Protein AF-A0A932KNZ4-F1 (afdb_monomer_lite)

Secondary structure (DSSP, 8-state):
--TTSHHHHHHHHHHHHHHHHHHTSTTSSTTTTHHHHHHHHHHHHTT--HHHHHHHHHHHHHHHHHHHHHHHHHHHH--S-----SSS-----

Structure (mmCIF, N/CA/C/O backbone):
data_AF-A0A932KNZ4-F1
#
_entry.id   AF-A0A932KNZ4-F1
#
loop_
_atom_site.group_PDB
_atom_site.id
_atom_site.type_symbol
_atom_site.label_atom_id
_atom_site.label_alt_id
_atom_site.label_comp_id
_atom_site.label_asym_id
_atom_site.label_entity_id
_atom_site.label_seq_id
_atom_site.pdbx_PDB_ins_code
_atom_site.Cartn_x
_atom_site.Cartn_y
_atom_site.Cartn_z
_atom_site.occupancy
_atom_site.B_iso_or_equiv
_atom_site.auth_seq_id
_atom_site.auth_comp_id
_atom_site.auth_asym_id
_atom_site.auth_atom_id
_atom_site.pdbx_PDB_model_num
ATOM 1 N N . VAL A 1 1 ? -15.453 -13.592 10.549 1.00 47.69 1 VAL A N 1
ATOM 2 C CA . VAL A 1 1 ? -14.880 -12.229 10.611 1.00 47.69 1 VAL A CA 1
ATOM 3 C C . VAL A 1 1 ? -14.634 -11.804 9.178 1.00 47.69 1 VAL A C 1
ATOM 5 O O . VAL A 1 1 ? -13.681 -12.258 8.571 1.00 47.69 1 VAL A O 1
ATOM 8 N N . GLY A 1 2 ? -15.625 -11.162 8.558 1.00 47.16 2 GLY A N 1
ATOM 9 C CA . GLY A 1 2 ? -15.693 -11.030 7.101 1.00 47.16 2 GLY A CA 1
ATOM 10 C C . GLY A 1 2 ? -15.842 -9.581 6.668 1.00 47.16 2 GLY A C 1
ATOM 11 O O . GLY A 1 2 ? -16.643 -8.843 7.243 1.00 47.16 2 GLY A O 1
ATOM 12 N N . MET A 1 3 ? -15.137 -9.212 5.597 1.00 55.91 3 MET A N 1
ATOM 13 C CA . MET A 1 3 ? -15.314 -7.985 4.800 1.00 55.91 3 MET A CA 1
ATOM 14 C C . MET A 1 3 ? -16.685 -7.939 4.079 1.00 55.91 3 MET A C 1
ATOM 16 O O . MET A 1 3 ? -16.800 -7.404 2.984 1.00 55.91 3 MET A O 1
ATOM 20 N N . GLY A 1 4 ? -17.733 -8.539 4.654 1.00 51.56 4 GLY A N 1
ATOM 21 C CA . GLY A 1 4 ? -19.051 -8.701 4.034 1.00 51.56 4 GLY A CA 1
ATOM 22 C C . GLY A 1 4 ? -20.043 -7.580 4.348 1.00 51.56 4 GLY A C 1
ATOM 23 O O . GLY A 1 4 ? -21.154 -7.594 3.832 1.00 51.56 4 GLY A O 1
ATOM 24 N N . ALA A 1 5 ? -19.680 -6.610 5.195 1.00 55.62 5 ALA A N 1
ATOM 25 C CA . ALA A 1 5 ? -20.543 -5.464 5.459 1.00 55.62 5 ALA A CA 1
ATOM 26 C C . ALA A 1 5 ? -20.393 -4.432 4.322 1.00 55.62 5 ALA A C 1
ATOM 28 O O . ALA A 1 5 ? -19.268 -4.001 4.055 1.00 55.62 5 ALA A O 1
ATOM 29 N N . PRO A 1 6 ? -21.488 -3.981 3.683 1.00 56.44 6 PRO A N 1
ATOM 30 C CA . PRO A 1 6 ? -21.430 -3.105 2.508 1.00 56.44 6 PRO A CA 1
ATOM 31 C C . PRO A 1 6 ? -20.673 -1.792 2.772 1.00 56.44 6 PRO A C 1
ATOM 33 O O . PRO A 1 6 ? -19.941 -1.317 1.907 1.00 56.44 6 PRO A O 1
ATOM 36 N N . GLY A 1 7 ? -20.752 -1.253 3.996 1.00 60.22 7 GLY A N 1
ATOM 37 C CA . GLY A 1 7 ? -19.979 -0.074 4.403 1.00 60.22 7 GLY A CA 1
ATOM 38 C C . GLY A 1 7 ? -18.467 -0.318 4.504 1.00 60.22 7 GLY A C 1
ATOM 39 O O . GLY A 1 7 ? -17.682 0.558 4.153 1.00 60.22 7 GLY A O 1
ATOM 40 N N . LYS A 1 8 ? -18.037 -1.520 4.913 1.00 66.94 8 LYS A N 1
ATOM 41 C CA . LYS A 1 8 ? -16.610 -1.878 5.033 1.00 66.94 8 LYS A CA 1
ATOM 42 C C . LYS A 1 8 ? -15.955 -2.094 3.668 1.00 66.94 8 LYS A C 1
ATOM 44 O O . LYS A 1 8 ? -14.791 -1.749 3.484 1.00 66.94 8 LYS A O 1
ATOM 49 N N . LEU A 1 9 ? -16.713 -2.610 2.698 1.00 67.75 9 LEU A N 1
ATOM 50 C CA . LEU A 1 9 ? -16.237 -2.786 1.327 1.00 67.75 9 LEU A CA 1
ATOM 51 C C . LEU A 1 9 ? -16.064 -1.437 0.612 1.00 67.75 9 LEU A C 1
ATOM 53 O O . LEU A 1 9 ? -15.057 -1.223 -0.057 1.00 67.75 9 LEU A O 1
ATOM 57 N N . ALA A 1 10 ? -16.997 -0.499 0.808 1.00 71.56 10 ALA A N 1
ATOM 58 C CA . ALA A 1 10 ? -16.881 0.855 0.266 1.00 71.56 10 ALA A CA 1
ATOM 59 C C . ALA A 1 10 ? -15.630 1.583 0.789 1.00 71.56 10 ALA A C 1
ATOM 61 O O . ALA A 1 10 ? -14.903 2.188 0.002 1.00 71.56 10 ALA A O 1
ATOM 62 N N . TYR A 1 11 ? -15.331 1.458 2.088 1.00 68.94 11 TYR A N 1
ATOM 63 C CA . TYR A 1 11 ? -14.091 1.982 2.673 1.00 68.94 11 TYR A CA 1
ATOM 64 C C . TYR A 1 11 ? -12.847 1.396 2.004 1.00 68.94 11 TYR A C 1
ATOM 66 O O . TYR A 1 11 ? -11.936 2.140 1.659 1.00 68.94 11 TYR A O 1
ATOM 74 N N . PHE A 1 12 ? -12.841 0.089 1.735 1.00 71.81 12 PHE A N 1
ATOM 75 C CA . PHE A 1 12 ? -11.736 -0.579 1.048 1.00 71.81 12 PHE A CA 1
ATOM 76 C C . PHE A 1 12 ? -11.457 0.030 -0.335 1.00 71.81 12 PHE A C 1
ATOM 78 O O . PHE A 1 12 ? -10.319 0.381 -0.655 1.00 71.81 12 PHE A O 1
ATOM 85 N N . PHE A 1 13 ? -12.511 0.225 -1.132 1.00 77.50 13 PHE A N 1
ATOM 86 C CA . PHE A 1 13 ? -12.412 0.835 -2.460 1.00 77.50 13 PHE A CA 1
ATOM 87 C C . PHE A 1 13 ? -12.038 2.319 -2.434 1.00 77.50 13 PHE A C 1
ATOM 89 O O . PHE A 1 13 ? -11.527 2.814 -3.432 1.00 77.50 13 PHE A O 1
ATOM 96 N N . LEU A 1 14 ? -12.260 3.022 -1.322 1.00 79.31 14 LEU A N 1
ATOM 97 C CA . LEU A 1 14 ? -11.842 4.414 -1.134 1.00 79.31 14 LEU A CA 1
ATOM 98 C C . LEU A 1 14 ? -10.384 4.511 -0.670 1.00 79.31 14 LEU A C 1
ATOM 100 O O . LEU A 1 14 ? -9.637 5.367 -1.143 1.00 79.31 14 LEU A O 1
ATOM 104 N N . THR A 1 15 ? -9.951 3.604 0.207 1.00 77.88 15 THR A N 1
ATOM 105 C CA . THR A 1 15 ? -8.574 3.547 0.707 1.00 77.88 15 THR A CA 1
ATOM 106 C C . THR A 1 15 ? -7.576 3.255 -0.413 1.00 77.88 15 THR A C 1
ATOM 108 O O . THR A 1 15 ? -6.560 3.938 -0.509 1.00 77.88 15 THR A O 1
ATOM 111 N N . LEU A 1 16 ? -7.860 2.295 -1.299 1.00 79.38 16 LEU A N 1
ATOM 112 C CA . LEU A 1 16 ? -6.931 1.906 -2.370 1.00 79.38 16 LEU A CA 1
ATOM 113 C C . LEU A 1 16 ? -6.495 3.057 -3.307 1.00 79.38 16 LEU A C 1
ATOM 115 O O . LEU A 1 16 ? -5.286 3.236 -3.482 1.00 79.38 16 LEU A O 1
ATOM 119 N N . PRO A 1 17 ? -7.395 3.858 -3.913 1.00 78.62 17 PRO A N 1
ATOM 120 C CA . PRO A 1 17 ? -7.006 4.962 -4.790 1.00 78.62 17 PRO A CA 1
ATOM 121 C C . PRO A 1 17 ? -6.331 6.107 -4.028 1.00 78.62 17 PRO A C 1
ATOM 123 O O . PRO A 1 17 ? -5.365 6.677 -4.536 1.00 78.62 17 PRO A O 1
ATOM 126 N N . VAL A 1 18 ? -6.780 6.411 -2.804 1.00 81.62 18 VAL A N 1
ATOM 127 C CA . VAL A 1 18 ? -6.164 7.451 -1.962 1.00 81.62 18 VAL A CA 1
ATOM 128 C C . VAL A 1 18 ? -4.725 7.075 -1.627 1.00 81.62 18 VAL A C 1
ATOM 130 O O . VAL A 1 18 ? -3.809 7.866 -1.845 1.00 81.62 18 VAL A O 1
ATOM 133 N N . VAL A 1 19 ? -4.497 5.846 -1.167 1.00 77.06 19 VAL A N 1
ATOM 134 C CA . VAL A 1 19 ? -3.149 5.388 -0.827 1.00 77.06 19 VAL A CA 1
ATOM 135 C C . VAL A 1 19 ? -2.282 5.256 -2.080 1.00 77.06 19 VAL A C 1
ATOM 137 O O . VAL A 1 19 ? -1.121 5.653 -2.056 1.00 77.06 19 VAL A O 1
ATOM 140 N N . SER A 1 20 ? -2.846 4.820 -3.210 1.00 73.69 20 SER A N 1
ATOM 141 C CA . SER A 1 20 ? -2.125 4.789 -4.492 1.00 73.69 20 SER A CA 1
ATOM 142 C C . SER A 1 20 ? -1.652 6.177 -4.933 1.00 73.69 20 SER A C 1
ATOM 144 O O . SER A 1 20 ? -0.568 6.302 -5.497 1.00 73.69 20 SER A O 1
ATOM 146 N N . PHE A 1 21 ? -2.435 7.228 -4.677 1.00 80.50 21 PHE A N 1
ATOM 147 C CA . PHE A 1 21 ? -2.022 8.606 -4.944 1.00 80.50 21 PHE A CA 1
ATOM 148 C C . PHE A 1 21 ? -0.869 9.037 -4.029 1.00 80.50 21 PHE A C 1
ATOM 150 O O . PHE A 1 21 ? 0.123 9.585 -4.505 1.00 80.50 21 PHE A O 1
ATOM 157 N N . VAL A 1 22 ? -0.961 8.722 -2.735 1.00 76.19 22 VAL A N 1
ATOM 158 C CA . VAL A 1 22 ? 0.083 9.036 -1.748 1.00 76.19 22 VAL A CA 1
ATOM 159 C C . VAL A 1 22 ? 1.390 8.292 -2.047 1.00 76.19 22 VAL A C 1
ATOM 161 O O . VAL A 1 22 ? 2.454 8.890 -1.951 1.00 76.19 22 VAL A O 1
ATOM 164 N N . ILE A 1 23 ? 1.339 7.028 -2.477 1.00 73.62 23 ILE A N 1
ATOM 165 C CA . ILE A 1 23 ? 2.531 6.240 -2.846 1.00 73.62 23 ILE A CA 1
ATOM 166 C C . ILE A 1 23 ? 3.264 6.833 -4.059 1.00 73.62 23 ILE A C 1
ATOM 168 O O . ILE A 1 23 ? 4.479 6.691 -4.176 1.00 73.62 23 ILE A O 1
ATOM 172 N N . LYS A 1 24 ? 2.548 7.510 -4.966 1.00 75.38 24 LYS A N 1
ATOM 173 C CA . LYS A 1 24 ? 3.168 8.190 -6.113 1.00 75.38 24 LYS A CA 1
ATOM 174 C C . LYS A 1 24 ? 3.865 9.493 -5.742 1.00 75.38 24 LYS A C 1
ATOM 176 O O . LYS A 1 24 ? 4.600 10.025 -6.573 1.00 75.38 24 LYS A O 1
ATOM 181 N N . LEU A 1 25 ? 3.654 10.017 -4.534 1.00 75.69 25 LEU A N 1
ATOM 182 C CA . LEU A 1 25 ? 4.493 11.099 -4.043 1.00 75.69 25 LEU A CA 1
ATOM 183 C C . LEU A 1 25 ? 5.926 10.542 -3.940 1.00 75.69 25 LEU A C 1
ATOM 185 O O . LEU A 1 25 ? 6.122 9.512 -3.292 1.00 75.69 25 LEU A O 1
ATOM 189 N N . PRO A 1 26 ? 6.946 11.188 -4.539 1.00 72.56 26 PRO A N 1
ATOM 190 C CA . PRO A 1 26 ? 8.342 10.737 -4.490 1.00 72.56 26 PRO A CA 1
ATOM 191 C C . PRO A 1 26 ? 8.978 10.990 -3.108 1.00 72.56 26 PRO A C 1
ATOM 193 O O . PRO A 1 26 ? 10.136 11.372 -2.988 1.00 72.56 26 PRO A O 1
ATOM 196 N N . ILE A 1 27 ? 8.187 10.815 -2.053 1.00 78.31 27 ILE A N 1
ATOM 197 C CA . ILE A 1 27 ? 8.551 10.925 -0.643 1.00 78.31 27 ILE A CA 1
ATOM 198 C C . ILE A 1 27 ? 8.992 9.571 -0.071 1.00 78.31 27 ILE A C 1
ATOM 200 O O . ILE A 1 27 ? 9.539 9.526 1.026 1.00 78.31 27 ILE A O 1
ATOM 204 N N . SER A 1 28 ? 8.757 8.471 -0.798 1.00 72.00 28 SER A N 1
ATOM 205 C CA . SER A 1 28 ? 9.156 7.116 -0.412 1.00 72.00 28 SER A CA 1
ATOM 206 C C . SER A 1 28 ? 9.776 6.355 -1.588 1.00 72.00 28 SER A C 1
ATOM 208 O O . SER A 1 28 ? 9.314 6.444 -2.727 1.00 72.00 28 SER A O 1
ATOM 210 N N . ILE A 1 29 ? 10.823 5.574 -1.302 1.00 74.06 29 ILE A N 1
ATOM 211 C CA . ILE A 1 29 ? 11.469 4.677 -2.265 1.00 74.06 29 ILE A CA 1
ATOM 212 C C . ILE A 1 29 ? 10.519 3.508 -2.538 1.00 74.06 29 ILE A C 1
ATOM 214 O O . ILE A 1 29 ? 10.321 2.639 -1.691 1.00 74.06 29 ILE A O 1
ATOM 218 N N . GLY A 1 30 ? 9.901 3.508 -3.721 1.00 71.88 30 GLY A N 1
ATOM 219 C CA . GLY A 1 30 ? 8.987 2.444 -4.146 1.00 71.88 30 GLY A CA 1
ATOM 220 C C . GLY A 1 30 ? 7.705 2.332 -3.312 1.00 71.88 30 GLY A C 1
ATOM 221 O O . GLY A 1 30 ? 7.026 1.314 -3.398 1.00 71.88 30 GLY A O 1
ATOM 222 N N . GLY A 1 31 ? 7.372 3.342 -2.501 1.00 72.62 31 GLY A N 1
ATOM 223 C CA . GLY A 1 31 ? 6.190 3.320 -1.636 1.00 72.62 31 GLY A CA 1
ATOM 224 C C . GLY A 1 31 ? 6.353 2.562 -0.318 1.00 72.62 31 GLY A C 1
ATOM 225 O O . GLY A 1 31 ? 5.379 2.463 0.430 1.00 72.62 31 GLY A O 1
ATOM 226 N N . LEU A 1 32 ? 7.551 2.055 -0.002 1.00 77.19 32 LEU A N 1
ATOM 227 C CA . LEU A 1 32 ? 7.823 1.341 1.248 1.00 77.19 32 LEU A CA 1
ATOM 228 C C . LEU A 1 32 ? 7.581 2.238 2.473 1.00 77.19 32 LEU A C 1
ATOM 230 O O . LEU A 1 32 ? 7.920 3.429 2.477 1.00 77.19 32 LEU A O 1
ATOM 234 N N . GLY A 1 33 ? 6.957 1.678 3.510 1.00 80.00 33 GLY A N 1
ATOM 235 C CA . GLY A 1 33 ? 6.577 2.392 4.731 1.00 80.00 33 GLY A CA 1
ATOM 236 C C . GLY A 1 33 ? 5.349 3.295 4.570 1.00 80.00 33 GLY A C 1
ATOM 237 O O . GLY A 1 33 ? 4.352 3.090 5.255 1.00 80.00 33 GLY A O 1
ATOM 238 N N . ILE A 1 34 ? 5.377 4.273 3.658 1.00 81.50 34 ILE A N 1
ATOM 239 C CA . ILE A 1 34 ? 4.264 5.231 3.483 1.00 81.50 34 ILE A CA 1
ATOM 240 C C . ILE A 1 34 ? 3.032 4.564 2.865 1.00 81.50 34 ILE A C 1
ATOM 242 O O . ILE A 1 34 ? 1.912 4.825 3.302 1.00 81.50 34 ILE A O 1
ATOM 246 N N . GLY A 1 35 ? 3.218 3.681 1.883 1.00 83.38 35 GLY A N 1
ATOM 247 C CA . GLY A 1 35 ? 2.114 2.929 1.291 1.00 83.38 35 GLY A CA 1
ATOM 248 C C . GLY A 1 35 ? 1.477 1.957 2.273 1.00 83.38 35 GLY A C 1
ATOM 249 O O . GLY A 1 35 ? 0.258 1.905 2.403 1.00 83.38 35 GLY A O 1
ATOM 250 N N . GLU A 1 36 ? 2.309 1.239 3.020 1.00 86.62 36 GLU A N 1
ATOM 251 C CA . GLU A 1 36 ? 1.869 0.266 4.023 1.00 86.62 36 GLU A CA 1
ATOM 252 C C . GLU A 1 36 ? 1.171 0.953 5.191 1.00 86.62 36 GLU A C 1
ATOM 254 O O . GLU A 1 36 ? 0.049 0.593 5.540 1.00 86.62 36 GLU A O 1
ATOM 259 N N . GLY A 1 37 ? 1.784 2.003 5.741 1.00 85.44 37 GLY A N 1
ATOM 260 C CA . GLY A 1 37 ? 1.187 2.816 6.794 1.00 85.44 37 GLY A CA 1
ATOM 261 C C . GLY A 1 37 ? -0.124 3.462 6.346 1.00 85.44 37 GLY A C 1
ATOM 262 O O . GLY A 1 37 ? -1.095 3.459 7.099 1.00 85.44 37 GLY A O 1
ATOM 263 N N . GLY A 1 38 ? -0.193 3.945 5.101 1.00 85.19 38 GLY A N 1
ATOM 264 C CA . GLY A 1 38 ? -1.418 4.489 4.515 1.00 85.19 38 GLY A CA 1
ATOM 265 C C . GLY A 1 38 ? -2.543 3.454 4.407 1.00 85.19 38 GLY A C 1
ATOM 266 O O . GLY A 1 38 ? -3.685 3.753 4.765 1.00 85.19 38 GLY A O 1
ATOM 267 N N . LEU A 1 39 ? -2.228 2.230 3.971 1.00 84.69 39 LEU A N 1
ATOM 268 C CA . LEU A 1 39 ? -3.184 1.117 3.919 1.00 84.69 39 LEU A CA 1
ATOM 269 C C . LEU A 1 39 ? -3.680 0.746 5.320 1.00 84.69 39 LEU A C 1
ATOM 271 O O . LEU A 1 39 ? -4.887 0.641 5.531 1.00 84.69 39 LEU A O 1
ATOM 275 N N . VAL A 1 40 ? -2.770 0.618 6.288 1.00 88.56 40 VAL A N 1
ATOM 276 C CA . VAL A 1 40 ? -3.104 0.291 7.682 1.00 88.56 40 VAL A CA 1
ATOM 277 C C . VAL A 1 40 ? -4.032 1.344 8.284 1.00 88.56 40 VAL A C 1
ATOM 279 O O . VAL A 1 40 ? -5.094 1.009 8.808 1.00 88.56 40 VAL A O 1
ATOM 282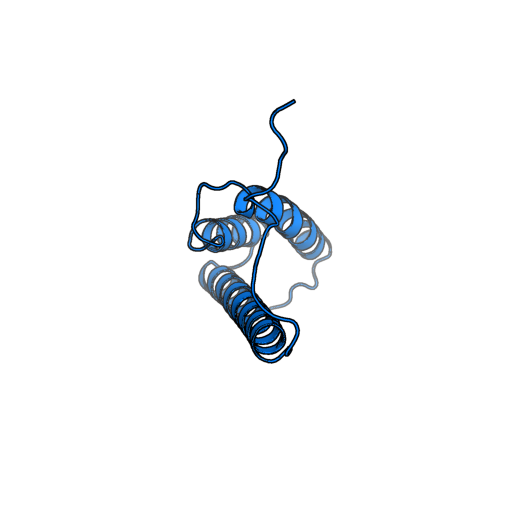 N N . VAL A 1 41 ? -3.685 2.626 8.148 1.00 87.25 41 VAL A N 1
ATOM 283 C CA . VAL A 1 41 ? -4.502 3.743 8.645 1.00 87.25 41 VAL A CA 1
ATOM 284 C C . VAL A 1 41 ? -5.884 3.766 7.987 1.00 87.25 41 VAL A C 1
ATOM 286 O O . VAL A 1 41 ? -6.879 4.039 8.663 1.00 87.25 41 VAL A O 1
ATOM 289 N N . GLY A 1 42 ? -5.981 3.467 6.690 1.00 83.06 42 GLY A N 1
ATOM 290 C CA . GLY A 1 42 ? -7.264 3.400 5.991 1.00 83.06 42 GLY A CA 1
ATOM 291 C C . GLY A 1 42 ? -8.136 2.220 6.431 1.00 83.06 42 GLY A C 1
ATOM 292 O O . GLY A 1 42 ? -9.330 2.393 6.677 1.00 83.06 42 GLY A O 1
ATOM 293 N N . PHE A 1 43 ? -7.551 1.033 6.599 1.00 83.19 43 PHE A N 1
ATOM 294 C CA . PHE A 1 43 ? -8.296 -0.166 6.995 1.00 83.19 43 PHE A CA 1
ATOM 295 C C . PHE A 1 43 ? -8.722 -0.156 8.465 1.00 83.19 43 PHE A C 1
ATOM 297 O O . PHE A 1 43 ? -9.834 -0.591 8.772 1.00 83.19 43 PHE A O 1
ATOM 304 N N . ILE A 1 44 ? -7.912 0.414 9.361 1.00 86.50 44 ILE A N 1
ATOM 305 C CA . ILE A 1 44 ? -8.306 0.614 10.764 1.00 86.50 44 ILE A CA 1
ATOM 306 C C . ILE A 1 44 ? -9.486 1.584 10.859 1.00 86.50 44 ILE A C 1
ATOM 308 O O . ILE A 1 44 ? -10.442 1.311 11.583 1.00 86.50 44 ILE A O 1
ATOM 312 N N . GLN A 1 45 ? -9.484 2.669 10.075 1.00 81.50 45 GLN A N 1
ATOM 313 C CA . GLN A 1 45 ? -10.634 3.582 9.989 1.00 81.50 45 GLN A CA 1
ATOM 314 C C . GLN A 1 45 ? -11.892 2.899 9.428 1.00 81.50 45 GLN A C 1
ATOM 316 O O . GLN A 1 45 ? -13.004 3.255 9.806 1.00 81.50 45 GLN A O 1
ATOM 321 N N . GLY A 1 46 ? -11.729 1.873 8.587 1.00 76.44 46 GLY A N 1
ATOM 322 C CA . GLY A 1 46 ? -12.809 0.988 8.138 1.00 76.44 46 GLY A CA 1
ATOM 323 C C . GLY A 1 46 ? -13.288 -0.031 9.189 1.00 76.44 46 GLY A C 1
ATOM 324 O O . GLY A 1 46 ? -14.172 -0.846 8.901 1.00 76.44 46 GLY A O 1
ATOM 325 N N . GLY A 1 47 ? -12.727 -0.014 10.403 1.00 80.31 47 GLY A N 1
ATOM 326 C CA . GLY A 1 47 ? -13.105 -0.899 11.505 1.00 80.31 47 GLY A CA 1
ATOM 327 C C . GLY A 1 47 ? -12.494 -2.300 11.418 1.00 80.31 47 GLY A C 1
ATOM 328 O O . GLY A 1 47 ? -13.173 -3.275 11.764 1.00 80.31 47 GLY A O 1
ATOM 329 N N . MET A 1 48 ? -11.269 -2.406 10.896 1.00 82.56 48 MET A N 1
ATOM 330 C CA . MET A 1 48 ? -10.424 -3.606 10.940 1.00 82.56 48 MET A CA 1
ATOM 331 C C . MET A 1 48 ? -9.472 -3.536 12.147 1.00 82.56 48 MET A C 1
ATOM 333 O O . MET A 1 48 ? -9.077 -2.442 12.556 1.00 82.56 48 MET A O 1
ATOM 337 N N . ALA A 1 49 ? -9.107 -4.684 12.725 1.00 88.62 49 ALA A N 1
ATOM 338 C CA . ALA A 1 49 ? -8.079 -4.731 13.767 1.00 88.62 49 ALA A CA 1
ATOM 339 C C . ALA A 1 49 ? -6.701 -4.356 13.186 1.00 88.62 49 ALA A C 1
ATOM 341 O O . ALA A 1 49 ? -6.450 -4.569 11.998 1.00 88.62 49 ALA A O 1
ATOM 342 N N . TYR A 1 50 ? -5.804 -3.805 14.011 1.00 87.06 50 TYR A N 1
ATOM 343 C CA . TYR A 1 50 ? -4.480 -3.353 13.560 1.00 87.06 50 TYR A CA 1
ATOM 344 C C . TYR A 1 50 ? -3.671 -4.500 12.942 1.00 87.06 50 TYR A C 1
ATOM 346 O O . TYR A 1 50 ? -3.068 -4.342 11.883 1.00 87.06 50 TYR A O 1
ATOM 354 N N . GLU A 1 51 ? -3.708 -5.671 13.571 1.00 89.88 51 GLU A N 1
ATOM 355 C CA . GLU A 1 51 ? -2.992 -6.874 13.157 1.00 89.88 51 GLU A CA 1
ATOM 356 C C . GLU A 1 51 ? -3.482 -7.380 11.794 1.00 89.88 51 GLU A C 1
ATOM 358 O O . GLU A 1 51 ? -2.676 -7.729 10.933 1.00 89.88 51 GLU A 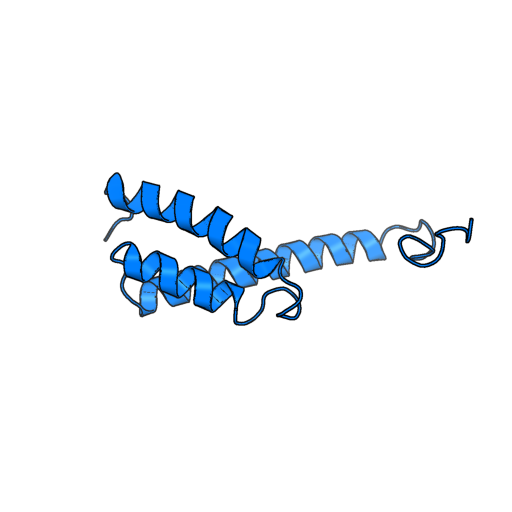O 1
ATOM 363 N N . GLU A 1 52 ? -4.800 -7.363 11.571 1.00 85.56 52 GLU A N 1
ATOM 364 C CA . GLU A 1 52 ? -5.414 -7.745 10.295 1.00 85.56 52 GLU A CA 1
ATOM 365 C C . GLU A 1 52 ? -5.074 -6.737 9.187 1.00 85.56 52 GLU A C 1
ATOM 367 O O . GLU A 1 52 ? -4.702 -7.129 8.078 1.00 85.56 52 GLU A O 1
ATOM 372 N N . ALA A 1 53 ? -5.146 -5.439 9.494 1.00 87.00 53 ALA A N 1
ATOM 373 C CA . ALA A 1 53 ? -4.830 -4.368 8.554 1.00 87.00 53 ALA A CA 1
ATOM 374 C C . ALA A 1 53 ? -3.353 -4.392 8.134 1.00 87.00 53 ALA A C 1
ATOM 376 O O . ALA A 1 53 ? -3.042 -4.236 6.951 1.00 87.00 53 ALA A O 1
ATOM 377 N N . LEU A 1 54 ? -2.450 -4.626 9.090 1.00 89.00 54 LEU A N 1
ATOM 378 C CA . LEU A 1 54 ? -1.014 -4.738 8.848 1.00 89.00 54 LEU A CA 1
ATOM 379 C C . LEU A 1 54 ? -0.681 -5.978 8.020 1.00 89.00 54 LEU A C 1
ATOM 381 O O . LEU A 1 54 ? 0.061 -5.874 7.044 1.00 89.00 54 LEU A O 1
ATOM 385 N N . ALA A 1 55 ? -1.255 -7.132 8.367 1.00 90.38 55 ALA A N 1
ATOM 386 C CA . ALA A 1 55 ? -1.060 -8.357 7.600 1.00 90.38 55 ALA A CA 1
ATOM 387 C C . ALA A 1 55 ? -1.493 -8.164 6.139 1.00 90.38 55 ALA A C 1
ATOM 389 O O . ALA A 1 55 ? -0.763 -8.532 5.219 1.00 90.38 55 ALA A O 1
ATOM 390 N N . LEU A 1 56 ? -2.643 -7.525 5.917 1.00 86.62 56 LEU A N 1
ATOM 391 C CA . LEU A 1 56 ? -3.153 -7.271 4.575 1.00 86.62 56 LEU A CA 1
ATOM 392 C C . LEU A 1 56 ? -2.287 -6.272 3.794 1.00 86.62 56 LEU A C 1
ATOM 394 O O . LEU A 1 56 ? -1.994 -6.509 2.621 1.00 86.62 56 LEU A O 1
ATOM 398 N N . ALA A 1 57 ? -1.849 -5.187 4.437 1.00 86.44 57 ALA A N 1
ATOM 399 C CA . ALA A 1 57 ? -0.949 -4.210 3.828 1.00 86.44 57 ALA A CA 1
ATOM 400 C C . ALA A 1 57 ? 0.370 -4.863 3.381 1.00 86.44 57 ALA A C 1
ATOM 402 O O . ALA A 1 57 ? 0.797 -4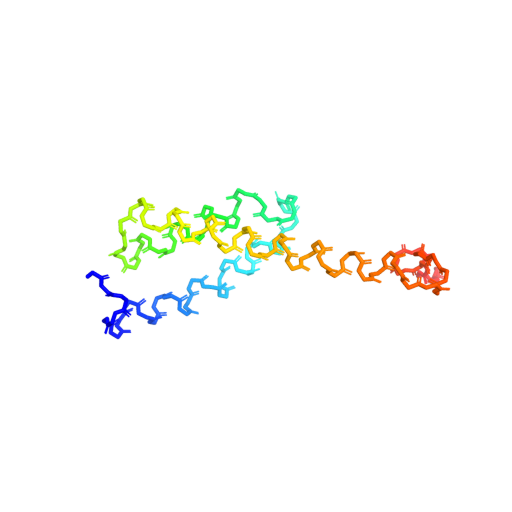.663 2.246 1.00 86.44 57 ALA A O 1
ATOM 403 N N . LEU A 1 58 ? 0.958 -5.717 4.225 1.00 89.69 58 LEU A N 1
ATOM 404 C CA . LEU A 1 58 ? 2.184 -6.449 3.902 1.00 89.69 58 LEU A CA 1
ATOM 405 C C . LEU A 1 58 ? 1.987 -7.444 2.755 1.00 89.69 58 LEU A C 1
ATOM 407 O O . LEU A 1 58 ? 2.823 -7.513 1.855 1.00 89.69 58 LEU A O 1
ATOM 411 N N . VAL A 1 59 ? 0.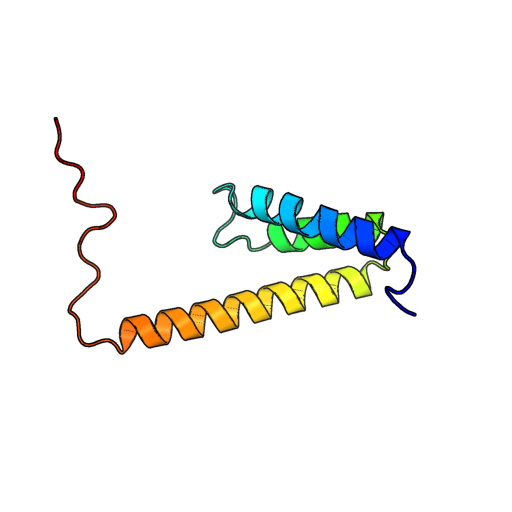881 -8.195 2.744 1.00 90.75 59 VAL A N 1
ATOM 412 C CA . VAL A 1 59 ? 0.570 -9.123 1.642 1.00 90.75 59 VAL A CA 1
ATOM 413 C C . VAL A 1 59 ? 0.480 -8.376 0.308 1.00 90.75 59 VAL A C 1
ATOM 415 O O . VAL A 1 59 ? 1.032 -8.838 -0.692 1.00 90.75 59 VAL A O 1
ATOM 418 N N . LEU A 1 60 ? -0.162 -7.205 0.287 1.00 85.81 60 LEU A N 1
ATOM 419 C CA . LEU A 1 60 ? -0.268 -6.374 -0.915 1.00 85.81 60 LEU A CA 1
ATOM 420 C C . LEU A 1 60 ? 1.095 -5.827 -1.368 1.00 85.81 60 LEU A C 1
ATOM 422 O O . LEU A 1 60 ? 1.381 -5.826 -2.571 1.00 85.81 60 LEU A O 1
ATOM 426 N N . SER A 1 61 ? 1.954 -5.419 -0.431 1.00 86.25 61 SER A N 1
ATOM 427 C CA . SER A 1 61 ? 3.329 -4.998 -0.727 1.00 86.25 61 SER A CA 1
ATOM 428 C C . SER A 1 61 ? 4.162 -6.126 -1.324 1.00 86.25 61 SER A C 1
ATOM 430 O O . SER A 1 61 ? 4.794 -5.943 -2.365 1.00 86.25 61 SER A O 1
ATOM 432 N N . PHE A 1 62 ? 4.133 -7.311 -0.713 1.00 89.25 62 PHE A N 1
ATOM 433 C CA . PHE A 1 62 ? 4.863 -8.476 -1.213 1.00 89.25 62 PHE A CA 1
ATOM 434 C C . PHE A 1 62 ? 4.376 -8.904 -2.595 1.00 89.25 62 PHE A C 1
ATOM 436 O O . PHE A 1 62 ? 5.194 -9.213 -3.461 1.00 89.25 62 PHE A O 1
ATOM 443 N N . LEU A 1 63 ? 3.063 -8.878 -2.833 1.00 90.00 63 LEU A N 1
ATOM 444 C CA . LEU A 1 63 ? 2.503 -9.177 -4.147 1.00 90.00 63 LEU A CA 1
ATOM 445 C C . LEU A 1 63 ? 2.974 -8.161 -5.196 1.00 90.00 63 LEU A C 1
ATOM 447 O O . LEU A 1 63 ? 3.392 -8.546 -6.287 1.00 90.00 63 LEU A O 1
ATOM 451 N N . SER A 1 64 ? 2.966 -6.873 -4.849 1.00 85.56 64 SER A N 1
ATOM 452 C CA . SER A 1 64 ? 3.450 -5.804 -5.729 1.00 85.56 64 SER A CA 1
ATOM 453 C C . SER A 1 64 ? 4.933 -5.980 -6.062 1.00 85.56 64 SER A C 1
ATOM 455 O O . SER A 1 64 ? 5.322 -5.867 -7.225 1.00 85.56 64 SER A O 1
ATOM 457 N N . LEU A 1 65 ? 5.751 -6.329 -5.065 1.00 86.88 65 LEU A N 1
ATOM 458 C CA . LEU A 1 65 ? 7.168 -6.633 -5.251 1.00 86.88 65 LEU A CA 1
ATOM 459 C C . LEU A 1 65 ? 7.371 -7.858 -6.153 1.00 86.88 65 LEU A C 1
ATOM 461 O O . LEU A 1 65 ? 8.187 -7.809 -7.069 1.00 86.88 65 LEU A O 1
ATOM 465 N N . ALA A 1 66 ? 6.614 -8.936 -5.941 1.00 91.25 66 ALA A N 1
ATOM 466 C CA . ALA A 1 66 ? 6.696 -10.142 -6.762 1.00 91.25 66 ALA A CA 1
ATOM 467 C C . ALA A 1 66 ? 6.358 -9.857 -8.236 1.00 91.25 66 ALA A C 1
ATOM 469 O O . ALA A 1 66 ? 7.073 -10.303 -9.134 1.00 91.25 66 ALA A O 1
ATOM 470 N N . VAL A 1 67 ? 5.314 -9.060 -8.493 1.00 89.44 67 VAL A N 1
ATOM 471 C CA . VAL A 1 67 ? 4.940 -8.630 -9.850 1.00 89.44 67 VAL A CA 1
ATOM 472 C C . VAL A 1 67 ? 6.025 -7.743 -10.466 1.00 89.44 67 VAL A C 1
ATOM 474 O O . VAL A 1 67 ? 6.386 -7.938 -11.628 1.00 89.44 67 VAL A O 1
ATOM 477 N N . ALA A 1 68 ? 6.584 -6.804 -9.699 1.00 86.19 68 ALA A N 1
ATOM 478 C CA . ALA A 1 68 ? 7.664 -5.938 -10.165 1.00 86.19 68 ALA A CA 1
ATOM 479 C C . ALA A 1 68 ? 8.929 -6.736 -10.520 1.00 86.19 68 ALA A C 1
ATOM 481 O O . ALA A 1 68 ? 9.541 -6.483 -11.557 1.00 86.19 68 ALA A O 1
ATOM 482 N N . LEU A 1 69 ? 9.289 -7.735 -9.710 1.00 89.06 69 LEU A N 1
ATOM 483 C CA . LEU A 1 69 ? 10.410 -8.637 -9.980 1.00 89.06 69 LEU A CA 1
ATOM 484 C C . LEU A 1 69 ? 10.162 -9.507 -11.213 1.00 89.06 69 LEU A C 1
ATOM 486 O O . LEU A 1 69 ? 11.069 -9.664 -12.026 1.00 89.06 69 LEU A O 1
ATOM 490 N N . ALA A 1 70 ? 8.948 -10.028 -11.396 1.00 89.94 70 ALA A N 1
ATOM 491 C CA . ALA A 1 70 ? 8.592 -10.772 -12.601 1.00 89.94 70 ALA A CA 1
ATOM 492 C C . ALA A 1 70 ? 8.705 -9.890 -13.857 1.00 89.94 70 ALA A C 1
ATOM 494 O O . ALA A 1 70 ? 9.333 -10.287 -14.839 1.00 89.94 70 ALA A O 1
ATOM 495 N N . GLY A 1 71 ? 8.167 -8.666 -13.811 1.00 87.19 71 GLY A N 1
ATOM 496 C CA . GLY A 1 71 ? 8.285 -7.695 -14.901 1.00 87.19 71 GLY A CA 1
ATOM 497 C C . GLY A 1 71 ? 9.736 -7.295 -15.187 1.00 87.19 71 GLY A C 1
ATOM 498 O O . GLY A 1 71 ? 10.152 -7.276 -16.345 1.00 87.19 71 GLY A O 1
ATOM 499 N N . GLY A 1 72 ? 10.527 -7.046 -14.140 1.00 87.69 72 GLY A N 1
ATOM 500 C CA . GLY A 1 72 ? 11.961 -6.775 -14.245 1.00 87.69 72 GLY A CA 1
ATOM 501 C C . GLY A 1 72 ? 12.736 -7.952 -14.839 1.00 87.69 72 GLY A C 1
ATOM 502 O O . GLY A 1 72 ? 13.557 -7.755 -15.729 1.00 87.69 72 GLY A O 1
ATOM 503 N N . GLY A 1 73 ? 12.423 -9.182 -14.428 1.00 89.44 73 GLY A N 1
ATOM 504 C CA . GLY A 1 73 ? 13.001 -10.401 -14.992 1.00 89.44 73 GLY A CA 1
ATOM 505 C C . GLY A 1 73 ? 12.715 -10.540 -16.487 1.00 89.44 73 GLY A C 1
ATOM 506 O O . GLY A 1 73 ? 13.634 -10.765 -17.269 1.00 89.44 73 GLY A O 1
ATOM 507 N N . VAL A 1 74 ? 11.468 -10.317 -16.914 1.00 89.00 74 VAL A N 1
ATOM 508 C CA . VAL A 1 74 ? 11.104 -10.312 -18.344 1.00 89.00 74 VAL A CA 1
ATOM 509 C C . VAL A 1 74 ? 11.846 -9.212 -19.109 1.00 89.00 74 VAL A C 1
ATOM 511 O O . VAL A 1 74 ? 12.306 -9.453 -20.224 1.00 89.00 74 VAL A O 1
ATOM 514 N N . ALA A 1 75 ? 11.993 -8.019 -18.527 1.00 85.94 75 ALA A N 1
ATOM 515 C CA . ALA A 1 75 ? 12.729 -6.919 -19.149 1.00 85.94 75 ALA A CA 1
ATOM 516 C C . ALA A 1 75 ? 14.221 -7.242 -19.336 1.00 85.94 75 ALA A C 1
ATOM 518 O O . ALA A 1 75 ? 14.789 -6.891 -20.365 1.00 85.94 75 ALA A O 1
ATOM 519 N N . LEU A 1 76 ? 14.840 -7.940 -18.380 1.00 86.06 76 LEU A N 1
ATOM 520 C CA . LEU A 1 76 ? 16.241 -8.367 -18.458 1.00 86.06 76 LEU A CA 1
ATOM 521 C C . LEU A 1 76 ? 16.469 -9.499 -19.468 1.00 86.06 76 LEU A C 1
ATOM 523 O O . LEU A 1 76 ? 17.539 -9.580 -20.065 1.00 86.06 76 LEU A O 1
ATOM 527 N N . LEU A 1 77 ? 15.480 -10.376 -19.653 1.00 87.81 77 LEU A N 1
ATOM 528 C CA . LEU A 1 77 ? 15.566 -11.526 -20.558 1.00 87.81 77 LEU A CA 1
ATOM 529 C C . LEU A 1 77 ? 15.225 -11.184 -22.016 1.00 87.81 77 LEU A C 1
ATOM 531 O O . LEU A 1 77 ? 15.426 -12.021 -22.895 1.00 87.81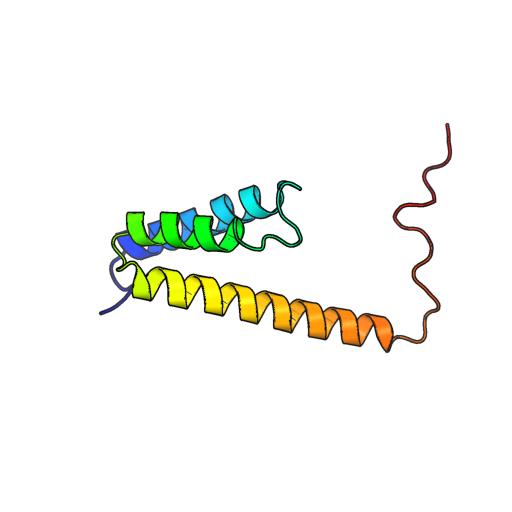 77 LEU A O 1
ATOM 535 N N . ARG A 1 78 ? 14.712 -9.979 -22.296 1.00 82.69 78 ARG A N 1
ATOM 536 C CA . ARG A 1 78 ? 14.479 -9.518 -23.670 1.00 82.69 78 ARG A CA 1
ATOM 537 C C . ARG A 1 78 ? 15.809 -9.110 -24.325 1.00 82.69 78 ARG A C 1
ATOM 539 O O . ARG A 1 78 ? 16.448 -8.182 -23.839 1.00 82.69 78 ARG A O 1
ATOM 546 N N . PRO A 1 79 ? 16.212 -9.737 -25.448 1.00 65.50 79 PRO A N 1
ATOM 547 C CA . PRO A 1 79 ? 17.443 -9.413 -26.176 1.00 65.50 79 PRO A CA 1
ATOM 548 C C . PRO A 1 79 ? 17.342 -8.141 -27.041 1.00 65.50 79 PRO A C 1
ATOM 550 O O . PRO A 1 79 ? 18.120 -7.966 -27.977 1.00 65.50 79 PRO A O 1
ATOM 553 N N . ASP A 1 80 ? 16.421 -7.232 -26.718 1.00 63.25 80 ASP A N 1
ATOM 554 C CA . ASP A 1 80 ? 16.398 -5.888 -27.284 1.00 63.25 80 ASP A CA 1
ATOM 555 C C . ASP A 1 80 ? 17.283 -5.015 -26.398 1.00 63.25 80 ASP A C 1
ATOM 557 O O . ASP A 1 80 ? 16.961 -4.724 -25.245 1.00 63.25 80 ASP A O 1
ATOM 561 N N . GLY A 1 81 ? 18.462 -4.686 -26.922 1.00 52.81 81 GLY A N 1
ATOM 562 C CA . GLY A 1 81 ? 19.537 -4.054 -26.179 1.00 52.81 81 GLY A CA 1
ATOM 563 C C . GLY A 1 81 ? 19.087 -2.869 -25.329 1.00 52.81 81 GLY A C 1
ATOM 564 O O . GLY A 1 81 ? 18.599 -1.879 -25.853 1.00 52.81 81 GLY A O 1
ATOM 565 N N . ALA A 1 82 ? 19.418 -2.967 -24.043 1.00 51.75 82 ALA A N 1
ATOM 566 C CA . ALA A 1 82 ? 19.742 -1.868 -23.148 1.00 51.75 82 ALA A CA 1
ATOM 567 C C . ALA A 1 82 ? 18.654 -0.807 -22.916 1.00 51.75 82 ALA A C 1
ATOM 569 O O . ALA A 1 82 ? 18.174 -0.120 -23.812 1.00 51.75 82 ALA A O 1
ATOM 570 N N . GLY A 1 83 ? 18.416 -0.521 -21.638 1.00 53.84 83 GLY A N 1
ATOM 571 C CA . GLY A 1 83 ? 17.868 0.762 -21.224 1.00 53.84 83 GLY A CA 1
ATOM 572 C C . GLY A 1 83 ? 18.697 1.935 -21.762 1.00 53.84 83 GLY A C 1
ATOM 573 O O . GLY A 1 83 ? 19.638 2.397 -21.120 1.00 53.84 83 GLY A O 1
ATOM 574 N N . LYS A 1 84 ? 18.315 2.467 -22.920 1.00 51.75 84 LYS A N 1
ATOM 575 C CA . LYS A 1 84 ? 18.780 3.755 -23.429 1.00 51.75 84 LYS A CA 1
ATOM 576 C C . LYS A 1 84 ? 17.566 4.645 -23.697 1.00 51.75 84 LYS A C 1
ATOM 578 O O . LYS A 1 84 ? 16.917 4.513 -24.723 1.00 51.75 84 LYS A O 1
ATOM 583 N N . GLY A 1 85 ? 17.294 5.593 -22.793 1.00 46.84 85 GLY A N 1
ATOM 584 C CA . GLY A 1 85 ? 16.815 6.905 -23.246 1.00 46.84 85 GLY A CA 1
ATOM 585 C C . GLY A 1 85 ? 15.429 7.424 -22.850 1.00 46.84 85 GLY A C 1
ATOM 586 O O . GLY A 1 85 ? 15.046 8.438 -23.415 1.00 46.84 85 GLY A O 1
ATOM 587 N N . ALA A 1 86 ? 14.684 6.873 -21.884 1.00 49.66 86 ALA A N 1
ATOM 588 C CA . ALA A 1 86 ? 13.437 7.548 -21.463 1.00 49.66 86 ALA A CA 1
ATOM 589 C C . ALA A 1 86 ? 13.667 8.816 -20.602 1.00 49.66 86 ALA A C 1
ATOM 591 O O . ALA A 1 86 ? 12.769 9.641 -20.483 1.00 49.66 86 ALA A O 1
ATOM 592 N N . ALA A 1 87 ? 14.867 9.005 -20.035 1.00 48.81 87 ALA A N 1
ATOM 593 C CA . ALA A 1 87 ? 15.217 10.194 -19.242 1.00 48.81 87 ALA A CA 1
ATOM 594 C C . ALA A 1 87 ? 16.487 10.930 -19.720 1.00 48.81 87 ALA A C 1
ATOM 596 O O . ALA A 1 87 ? 16.960 11.832 -19.040 1.00 48.81 87 ALA A O 1
ATOM 597 N N . ALA A 1 88 ? 17.050 10.573 -20.881 1.00 49.50 88 ALA A N 1
ATOM 598 C CA . ALA A 1 88 ? 18.303 11.156 -21.390 1.00 49.50 88 ALA A CA 1
ATOM 599 C C . ALA A 1 88 ? 18.173 11.718 -22.820 1.00 49.50 88 ALA A C 1
ATOM 601 O O . ALA A 1 88 ? 19.135 11.706 -23.582 1.00 49.50 88 ALA A O 1
ATOM 602 N N . GLY A 1 89 ? 16.974 12.170 -23.204 1.00 45.25 89 GLY A N 1
ATOM 603 C CA . GLY A 1 89 ? 16.685 12.582 -24.579 1.00 45.25 89 GLY A CA 1
ATOM 604 C C . GLY A 1 89 ? 15.575 13.617 -24.739 1.00 45.25 89 GLY A C 1
ATOM 605 O O . GLY A 1 89 ? 14.885 13.585 -25.753 1.00 45.25 89 GLY A O 1
ATOM 606 N N . LEU A 1 90 ? 15.380 14.536 -23.783 1.00 48.66 90 LEU A N 1
ATOM 607 C CA . LEU A 1 90 ? 14.666 15.770 -24.118 1.00 48.66 90 LEU A CA 1
ATOM 608 C C . LEU A 1 90 ? 15.657 16.673 -24.875 1.00 48.66 90 LEU A C 1
ATOM 610 O O . LEU A 1 90 ? 16.638 17.101 -24.264 1.00 48.66 90 LEU A O 1
ATOM 614 N N . PRO A 1 91 ? 15.469 16.948 -26.181 1.00 47.41 91 PRO A N 1
ATOM 615 C CA . PRO A 1 91 ? 16.282 17.949 -26.853 1.00 47.41 91 PRO A CA 1
ATOM 616 C C . PRO A 1 91 ? 16.037 19.295 -26.174 1.00 47.41 91 PRO A C 1
ATOM 618 O O . PRO A 1 91 ? 14.886 19.713 -26.038 1.00 47.41 91 PRO A O 1
ATOM 621 N N . ALA A 1 92 ? 17.121 19.955 -25.762 1.00 56.88 92 ALA A N 1
ATOM 622 C CA . ALA A 1 92 ? 17.109 21.381 -25.482 1.00 56.88 92 ALA A CA 1
ATOM 623 C C . ALA A 1 92 ? 16.527 22.080 -26.719 1.00 56.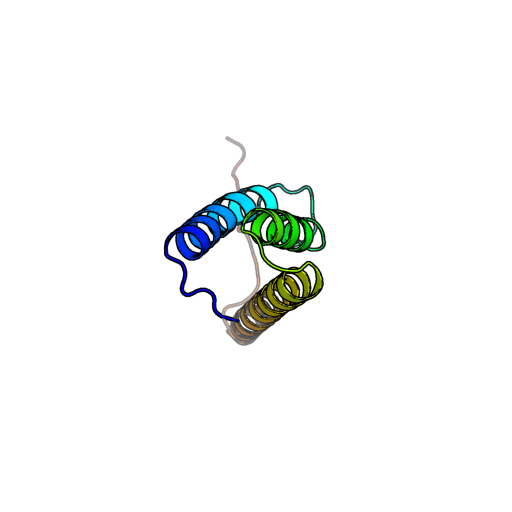88 92 ALA A C 1
ATOM 625 O O . ALA A 1 92 ? 17.100 21.996 -27.808 1.00 56.88 92 ALA A O 1
ATOM 626 N N . ARG A 1 93 ? 15.343 22.664 -26.559 1.00 59.19 93 ARG A N 1
ATOM 627 C CA . ARG A 1 93 ? 14.753 23.598 -27.512 1.00 59.19 93 ARG A CA 1
ATOM 628 C C . ARG A 1 93 ? 14.718 24.948 -26.831 1.00 59.19 93 ARG A C 1
ATOM 630 O O . ARG A 1 93 ? 14.288 24.961 -25.655 1.00 59.19 93 ARG A O 1
#

pLDDT: mean 75.38, std 13.94, range [45.25, 91.25]

Foldseek 3Di:
DDCPDPLLVVLLVVLVVVLVVVQPPPPDDNSPPSSLVSQLVSNVVSVDDSVVSNVVSVVVVVVVVVVVVVVVVVVVPDPPDDDPDPPPDDPDD

Radius of gyration: 17.94 Å; chains: 1; bounding box: 41×36×41 Å

Sequence (93 aa):
VGMGAPGKLAYFFLTLPVVSFVIKLPISIGGLGIGEGGLVVGFIQGGMAYEEALALALVLSFLSLAVALAGGGVALLRPDGAGKGAAAGLPAR